Protein AF-A0A2Z6QNJ2-F1 (afdb_monomer_lite)

Structure (mmCIF, N/CA/C/O backbone):
data_AF-A0A2Z6QNJ2-F1
#
_entry.id   AF-A0A2Z6QNJ2-F1
#
loop_
_atom_site.group_PDB
_atom_site.id
_atom_site.type_symbol
_atom_site.label_atom_id
_atom_site.label_alt_id
_atom_site.label_comp_id
_atom_site.label_asym_id
_atom_site.label_entity_id
_atom_site.label_seq_id
_atom_site.pdbx_PDB_ins_code
_atom_site.Cartn_x
_atom_site.Cartn_y
_atom_site.Cartn_z
_atom_site.occupancy
_atom_site.B_iso_or_equiv
_atom_site.auth_seq_id
_atom_site.auth_comp_id
_atom_site.auth_asym_id
_atom_site.auth_atom_id
_atom_site.pdbx_PDB_model_num
ATOM 1 N N . MET A 1 1 ? 14.599 31.365 16.964 1.00 40.56 1 MET A N 1
ATOM 2 C CA . MET A 1 1 ? 14.665 30.004 16.389 1.00 40.56 1 MET A CA 1
ATOM 3 C C . MET A 1 1 ? 15.137 30.143 14.950 1.00 40.56 1 MET A C 1
ATOM 5 O O . MET A 1 1 ? 14.477 30.818 14.174 1.00 40.56 1 MET A O 1
ATOM 9 N N . VAL A 1 2 ? 16.341 29.664 14.636 1.00 32.03 2 VAL A N 1
ATOM 10 C CA . VAL A 1 2 ? 16.992 29.889 13.335 1.00 32.03 2 VAL A CA 1
ATOM 11 C C . VAL A 1 2 ? 16.449 28.880 12.323 1.00 32.03 2 VAL A C 1
ATOM 13 O O . VAL A 1 2 ? 16.738 27.692 12.428 1.00 32.03 2 VAL A O 1
ATOM 16 N N . LEU A 1 3 ? 15.682 29.353 11.338 1.00 42.22 3 LEU A N 1
ATOM 17 C CA . LEU A 1 3 ? 15.384 28.600 10.120 1.00 42.22 3 LEU A CA 1
ATOM 18 C C . LEU A 1 3 ? 16.677 28.508 9.302 1.00 42.22 3 LEU A C 1
ATOM 20 O O . LEU A 1 3 ? 17.051 29.440 8.589 1.00 42.22 3 LEU A O 1
ATOM 24 N N . LYS A 1 4 ? 17.397 27.391 9.442 1.00 45.72 4 LYS A N 1
ATOM 25 C CA . LYS A 1 4 ? 18.488 27.050 8.529 1.00 45.72 4 LYS A CA 1
ATOM 26 C C . LYS A 1 4 ? 17.872 26.832 7.149 1.00 45.72 4 LYS A C 1
ATOM 28 O O . LYS A 1 4 ? 17.236 25.810 6.912 1.00 45.72 4 LYS A O 1
ATOM 33 N N . LYS A 1 5 ? 18.067 27.800 6.250 1.00 49.41 5 LYS A N 1
ATOM 34 C CA . LYS A 1 5 ? 17.941 27.602 4.804 1.00 49.41 5 LYS A CA 1
ATOM 35 C C . LYS A 1 5 ? 18.972 26.551 4.399 1.00 49.41 5 LYS A C 1
ATOM 37 O O . LYS A 1 5 ? 20.103 26.886 4.057 1.00 49.41 5 LYS A O 1
ATOM 42 N N . TYR A 1 6 ? 18.595 25.280 4.476 1.00 48.22 6 TYR A N 1
ATOM 43 C CA . TYR A 1 6 ? 19.176 24.305 3.572 1.00 48.22 6 TYR A CA 1
ATOM 44 C C . TYR A 1 6 ? 18.783 24.781 2.182 1.00 48.22 6 TYR A C 1
ATOM 46 O O . TYR A 1 6 ? 17.627 25.144 1.956 1.00 48.22 6 TYR A O 1
ATOM 54 N N . GLY A 1 7 ? 19.792 24.955 1.330 1.00 40.81 7 GLY A N 1
ATOM 55 C CA . GLY A 1 7 ? 19.619 25.480 -0.011 1.00 40.81 7 GLY A CA 1
ATOM 56 C C . GLY A 1 7 ? 18.465 24.776 -0.704 1.00 40.81 7 GLY A C 1
ATOM 57 O O . GLY A 1 7 ? 18.145 23.633 -0.386 1.00 40.81 7 GLY A O 1
ATOM 58 N N . ILE A 1 8 ? 17.846 25.480 -1.644 1.00 47.78 8 ILE A N 1
ATOM 59 C CA . ILE A 1 8 ? 17.043 24.856 -2.684 1.00 47.78 8 ILE A CA 1
ATOM 60 C C . ILE A 1 8 ? 17.963 23.797 -3.299 1.00 47.78 8 ILE A C 1
ATOM 62 O O . ILE A 1 8 ? 18.797 24.105 -4.149 1.00 47.78 8 ILE A O 1
ATOM 66 N N . LEU A 1 9 ? 17.897 22.568 -2.788 1.00 50.56 9 LEU A N 1
ATOM 67 C CA . LEU A 1 9 ? 18.341 21.401 -3.507 1.00 50.56 9 LEU A CA 1
ATOM 68 C C . LEU A 1 9 ? 17.367 21.412 -4.664 1.00 50.56 9 LEU A C 1
ATOM 70 O O . LEU A 1 9 ? 16.193 21.097 -4.488 1.00 50.56 9 LEU A O 1
ATOM 74 N N . VAL A 1 10 ? 17.804 21.982 -5.784 1.00 50.38 10 VAL A N 1
ATOM 75 C CA . VAL A 1 10 ? 17.022 21.980 -7.006 1.00 50.38 10 VAL A CA 1
ATOM 76 C C . VAL A 1 10 ? 16.808 20.500 -7.293 1.00 50.38 10 VAL A C 1
ATOM 78 O O . VAL A 1 10 ? 17.717 19.814 -7.755 1.00 50.38 10 VAL A O 1
ATOM 81 N N . MET A 1 11 ? 15.643 19.993 -6.896 1.00 52.47 11 MET A N 1
ATOM 82 C CA . MET A 1 11 ? 15.206 18.625 -7.106 1.00 52.47 11 MET A CA 1
ATOM 83 C C . MET A 1 11 ? 14.860 18.550 -8.594 1.00 52.47 11 MET A C 1
ATOM 85 O O . MET A 1 11 ? 13.713 18.695 -8.995 1.00 52.47 11 MET A O 1
ATOM 89 N N . THR A 1 12 ? 15.886 18.484 -9.443 1.00 52.12 12 THR A N 1
ATOM 90 C CA . THR A 1 12 ? 15.765 18.615 -10.904 1.00 52.12 12 THR A CA 1
ATOM 91 C C . THR A 1 12 ? 15.053 17.437 -11.557 1.00 52.12 12 THR A C 1
ATOM 93 O O . THR A 1 12 ? 14.731 17.515 -12.740 1.00 52.12 12 THR A O 1
ATOM 96 N N . ASN A 1 13 ? 14.795 16.350 -10.824 1.00 69.62 13 ASN A N 1
ATOM 97 C CA . ASN A 1 13 ? 14.082 15.210 -11.372 1.00 69.62 13 ASN A CA 1
ATOM 98 C C . ASN A 1 13 ? 12.571 15.365 -11.142 1.00 69.62 13 ASN A C 1
ATOM 100 O O . ASN A 1 13 ? 12.080 15.172 -10.030 1.00 69.62 13 ASN A O 1
ATOM 104 N N . LEU A 1 14 ? 11.834 15.693 -12.207 1.00 76.88 14 LEU A N 1
ATOM 105 C CA . LEU A 1 14 ? 10.367 15.760 -12.231 1.00 76.88 14 LEU A CA 1
ATOM 106 C C . LEU A 1 14 ? 9.719 14.487 -11.659 1.00 76.88 14 LEU A C 1
ATOM 108 O O . LEU A 1 14 ? 8.701 14.562 -10.977 1.00 76.88 14 LEU A O 1
ATOM 112 N N . GLU A 1 15 ? 10.340 13.331 -11.889 1.00 76.75 15 GLU A N 1
ATOM 113 C CA . GLU A 1 15 ? 9.923 12.040 -11.338 1.00 76.75 15 GLU A CA 1
ATOM 114 C C . GLU A 1 15 ? 10.077 11.980 -9.813 1.00 76.75 15 GLU A C 1
ATOM 116 O O . GLU A 1 15 ? 9.200 11.477 -9.122 1.00 76.75 15 GLU A O 1
ATOM 121 N N . SER A 1 16 ? 11.136 12.574 -9.258 1.00 76.88 16 SER A N 1
ATOM 122 C CA . SER A 1 16 ? 11.343 12.627 -7.807 1.00 76.88 16 SER A CA 1
ATOM 123 C C . SER A 1 16 ? 10.282 13.486 -7.117 1.00 76.88 16 SER A C 1
ATOM 125 O O . SER A 1 16 ? 9.698 13.043 -6.129 1.00 76.88 16 SER A O 1
ATOM 127 N N . MET A 1 17 ? 9.958 14.659 -7.677 1.00 82.69 17 MET A N 1
ATOM 128 C CA . MET A 1 17 ? 8.867 15.488 -7.148 1.00 82.69 17 MET A CA 1
ATOM 129 C C . MET A 1 17 ? 7.510 14.788 -7.266 1.00 82.69 17 MET A C 1
ATOM 131 O O . MET A 1 17 ? 6.709 14.828 -6.335 1.00 82.69 17 MET A O 1
ATOM 135 N N . ARG A 1 18 ? 7.250 14.119 -8.396 1.00 82.38 18 ARG A N 1
ATOM 136 C CA . ARG A 1 18 ? 6.019 13.348 -8.603 1.00 82.38 18 ARG A CA 1
ATOM 137 C C . ARG A 1 18 ? 5.881 12.236 -7.563 1.00 82.38 18 ARG A C 1
ATOM 139 O O . ARG A 1 18 ? 4.832 12.134 -6.932 1.00 82.38 18 ARG A O 1
ATOM 146 N N . ASN A 1 19 ? 6.943 11.468 -7.331 1.00 82.75 19 ASN A N 1
ATOM 147 C CA . ASN A 1 19 ? 6.958 10.385 -6.349 1.00 82.75 19 ASN A CA 1
ATOM 148 C C . ASN A 1 19 ? 6.738 10.902 -4.919 1.00 82.75 19 ASN A C 1
ATOM 150 O O . ASN A 1 19 ? 6.029 10.268 -4.137 1.00 82.75 19 ASN A O 1
ATOM 154 N N . GLU A 1 20 ? 7.296 12.064 -4.573 1.00 86.75 20 GLU A N 1
ATOM 155 C CA . GLU A 1 20 ? 7.074 12.706 -3.272 1.00 86.75 20 GLU A CA 1
ATOM 156 C C . GLU A 1 20 ? 5.617 13.168 -3.104 1.00 86.75 20 GLU A C 1
ATOM 158 O O . GLU A 1 20 ? 4.993 12.895 -2.073 1.00 86.75 20 GLU A O 1
ATOM 163 N N . CYS A 1 21 ? 5.034 13.795 -4.131 1.00 88.44 21 CYS A N 1
ATOM 164 C CA . CYS A 1 21 ? 3.625 14.188 -4.128 1.00 88.44 21 CYS A CA 1
ATOM 165 C C . CYS A 1 21 ? 2.693 12.977 -3.987 1.00 88.44 21 CYS A C 1
ATOM 167 O O . CYS A 1 21 ? 1.812 12.987 -3.126 1.00 88.44 21 CYS A O 1
ATOM 169 N N . ILE A 1 22 ? 2.898 11.926 -4.788 1.00 87.94 22 ILE A N 1
ATOM 170 C CA . ILE A 1 22 ? 2.088 10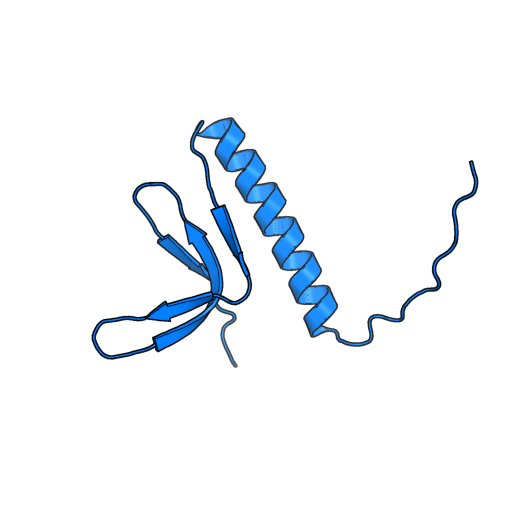.700 -4.732 1.00 87.94 22 ILE A CA 1
ATOM 171 C C . ILE A 1 22 ? 2.221 10.042 -3.356 1.00 87.94 22 ILE A C 1
ATOM 173 O O . ILE A 1 22 ? 1.210 9.732 -2.730 1.00 87.94 22 ILE A O 1
ATOM 177 N N . SER A 1 23 ? 3.448 9.898 -2.847 1.00 88.62 23 SER A N 1
ATOM 178 C CA . SER A 1 23 ? 3.703 9.333 -1.518 1.00 88.62 23 SER A CA 1
ATOM 179 C C . SER A 1 23 ? 2.965 10.105 -0.419 1.00 88.62 23 SER A C 1
ATOM 181 O O . SER A 1 23 ? 2.307 9.507 0.430 1.00 88.62 23 SER A O 1
ATOM 183 N N . THR A 1 24 ? 2.992 11.440 -0.472 1.00 92.69 24 THR A N 1
ATOM 184 C CA . THR A 1 24 ? 2.306 12.305 0.502 1.00 92.69 24 THR A CA 1
ATOM 185 C C . THR A 1 24 ? 0.785 12.135 0.455 1.00 92.69 24 THR A C 1
ATOM 187 O O . THR A 1 24 ? 0.135 12.031 1.501 1.00 92.69 24 THR A O 1
ATOM 190 N N . ILE A 1 25 ? 0.206 12.075 -0.749 1.00 93.12 25 ILE A N 1
ATOM 191 C CA . ILE A 1 25 ? -1.235 11.858 -0.942 1.00 93.12 25 ILE A CA 1
ATOM 192 C C . ILE A 1 25 ? -1.638 10.480 -0.411 1.00 93.12 25 ILE A C 1
ATOM 194 O O . ILE A 1 25 ? -2.622 10.375 0.324 1.00 93.12 25 ILE A O 1
ATOM 198 N N . LEU A 1 26 ? -0.868 9.436 -0.732 1.00 92.12 26 LEU A N 1
ATOM 199 C CA . LEU A 1 26 ? -1.134 8.077 -0.265 1.00 92.12 26 LEU A CA 1
ATOM 200 C C . LEU A 1 26 ? -1.042 7.982 1.257 1.00 92.12 26 LEU A C 1
ATOM 202 O O . LEU A 1 26 ? -1.968 7.475 1.879 1.00 92.12 26 LEU A O 1
ATOM 206 N N . HIS A 1 27 ? 0.006 8.534 1.871 1.00 93.25 2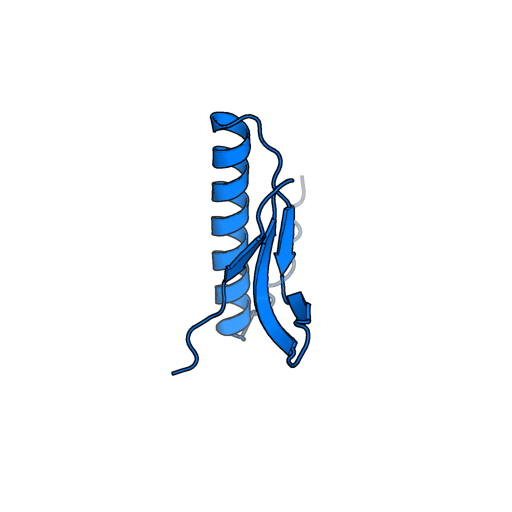7 HIS A N 1
ATOM 207 C CA . HIS A 1 27 ? 0.140 8.562 3.328 1.00 93.25 27 HIS A CA 1
ATOM 208 C C . HIS A 1 27 ? -1.047 9.245 4.011 1.00 93.25 27 HIS A C 1
ATOM 210 O O . HIS A 1 27 ? -1.613 8.693 4.952 1.00 93.25 27 HIS A O 1
ATOM 216 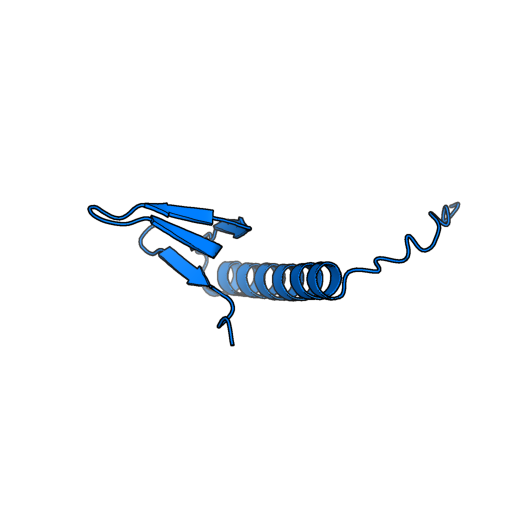N N . THR A 1 28 ? -1.462 10.409 3.507 1.00 95.44 28 THR A N 1
ATOM 217 C CA . THR A 1 28 ? -2.609 11.144 4.059 1.00 95.44 28 THR A CA 1
ATOM 218 C C . THR A 1 28 ? -3.907 10.352 3.904 1.00 95.44 28 THR A C 1
ATOM 220 O O . THR A 1 28 ? -4.699 10.254 4.839 1.00 95.44 28 THR A O 1
ATOM 223 N N . THR A 1 29 ? -4.116 9.745 2.735 1.00 94.44 29 THR A N 1
ATOM 224 C CA . THR A 1 29 ? -5.302 8.925 2.454 1.00 94.44 29 THR A CA 1
ATOM 225 C C . THR A 1 29 ? -5.360 7.701 3.362 1.00 94.44 29 THR A C 1
ATOM 227 O O . THR A 1 29 ? -6.422 7.389 3.895 1.00 94.44 29 THR A O 1
ATOM 230 N N . LEU A 1 30 ? -4.222 7.029 3.572 1.00 93.44 30 LEU A N 1
ATOM 231 C CA . LEU A 1 30 ? -4.134 5.879 4.465 1.00 93.44 30 LEU A CA 1
ATOM 232 C C . LEU A 1 30 ? -4.442 6.274 5.899 1.00 93.44 30 LEU A C 1
ATOM 234 O O . LEU A 1 30 ? -5.268 5.619 6.511 1.00 93.44 30 LEU A O 1
ATOM 238 N N . GLN A 1 31 ? -3.873 7.370 6.397 1.00 94.81 31 GLN A N 1
ATOM 239 C CA . GLN A 1 31 ? -4.164 7.848 7.747 1.00 94.81 31 GLN A CA 1
ATOM 240 C C . GLN A 1 31 ? -5.666 8.111 7.952 1.00 94.81 31 GLN A C 1
ATOM 242 O O . GLN A 1 31 ? -6.241 7.657 8.935 1.00 94.81 31 GLN A O 1
ATOM 247 N N . ILE A 1 32 ? -6.330 8.765 6.992 1.00 95.75 32 ILE A N 1
ATOM 248 C CA . ILE A 1 32 ? -7.787 8.974 7.043 1.00 95.75 32 ILE A CA 1
ATOM 249 C C . ILE A 1 32 ? -8.532 7.631 7.032 1.00 95.75 32 ILE A C 1
ATOM 251 O O . ILE A 1 32 ? -9.503 7.453 7.766 1.00 95.75 32 ILE A O 1
ATOM 255 N N . ALA A 1 33 ? -8.102 6.678 6.204 1.00 92.69 33 ALA A N 1
ATOM 256 C CA . ALA A 1 33 ? -8.712 5.355 6.155 1.00 92.69 33 ALA A CA 1
ATOM 257 C C . ALA A 1 33 ? -8.519 4.585 7.472 1.00 92.69 33 ALA A C 1
ATOM 259 O O . ALA A 1 33 ? -9.462 3.927 7.914 1.00 92.69 33 ALA A O 1
ATOM 260 N N . GLU A 1 34 ? -7.352 4.677 8.116 1.00 94.38 34 GLU A N 1
ATOM 261 C CA . GLU A 1 34 ? -7.103 4.097 9.442 1.00 94.38 34 GLU A CA 1
ATOM 262 C C . GLU A 1 34 ? -8.047 4.704 10.482 1.00 94.38 34 GLU A C 1
ATOM 264 O O . GLU A 1 34 ? -8.705 3.962 11.209 1.00 94.38 34 GLU A O 1
ATOM 269 N N . ASP A 1 35 ? -8.204 6.030 10.486 1.00 95.81 35 ASP A N 1
ATOM 270 C CA . ASP A 1 35 ? -9.095 6.735 11.413 1.00 95.81 35 ASP A CA 1
ATOM 271 C C . ASP A 1 35 ? -10.574 6.345 11.219 1.00 95.81 35 ASP A C 1
ATOM 273 O O . ASP A 1 35 ? -11.316 6.187 12.189 1.00 95.81 35 ASP A O 1
ATOM 277 N N . VAL A 1 36 ? -11.022 6.166 9.969 1.00 96.06 36 VAL A N 1
ATOM 278 C CA . VAL A 1 36 ? -12.423 5.836 9.642 1.00 96.06 36 VAL A CA 1
ATOM 279 C C . VAL A 1 36 ? -12.741 4.357 9.856 1.00 96.06 36 VAL A C 1
ATOM 281 O O . VAL A 1 36 ? -13.841 4.012 10.286 1.00 96.06 36 VAL A O 1
ATOM 284 N N . THR A 1 37 ? -11.809 3.466 9.518 1.00 93.31 37 THR A N 1
ATOM 285 C CA . THR A 1 37 ? -12.054 2.014 9.519 1.00 93.31 37 THR A CA 1
ATOM 286 C C . THR A 1 37 ? -11.518 1.312 10.762 1.00 93.31 37 THR A C 1
ATOM 288 O O . THR A 1 37 ? -11.861 0.153 10.992 1.00 93.31 37 THR A O 1
ATOM 291 N N . ASN A 1 38 ? -10.682 1.993 11.555 1.00 91.38 38 ASN A N 1
ATOM 292 C CA . ASN A 1 38 ? -9.913 1.433 12.668 1.00 91.38 38 ASN A CA 1
ATOM 293 C C . ASN A 1 38 ? -9.058 0.212 12.265 1.00 91.38 38 ASN A C 1
ATOM 295 O O . ASN A 1 38 ? -8.714 -0.630 13.097 1.00 91.38 38 ASN A O 1
ATOM 299 N N . LYS A 1 39 ? -8.738 0.096 10.971 1.00 91.19 39 LYS A N 1
ATOM 300 C CA . LYS A 1 39 ? -7.788 -0.878 10.430 1.00 91.19 39 LYS A CA 1
ATOM 301 C C . LYS A 1 39 ? -6.416 -0.232 10.336 1.00 91.19 39 LYS A C 1
ATOM 303 O O . LYS A 1 39 ? -6.314 0.981 10.220 1.00 91.19 39 LYS A O 1
ATOM 308 N N . LYS A 1 40 ? -5.366 -1.049 10.359 1.00 91.44 40 LYS A N 1
ATOM 309 C CA . LYS A 1 40 ? -4.003 -0.589 10.089 1.00 91.44 40 LYS A CA 1
ATOM 310 C C . LYS A 1 40 ? -3.606 -0.943 8.673 1.00 91.44 40 LYS A C 1
ATOM 312 O O . LYS A 1 40 ? -3.787 -2.083 8.246 1.00 91.44 40 LYS A O 1
ATOM 317 N N . PHE A 1 41 ? -2.996 0.011 7.993 1.00 92.19 41 PHE A N 1
ATOM 318 C CA . PHE A 1 41 ? -2.408 -0.186 6.685 1.00 92.19 41 PHE A CA 1
ATOM 319 C C . PHE A 1 41 ? -0.893 -0.055 6.781 1.00 92.19 41 PHE A C 1
ATOM 321 O O . PHE A 1 41 ? -0.330 0.605 7.651 1.00 92.19 41 PHE A O 1
ATOM 328 N N . SER A 1 42 ? -0.192 -0.689 5.854 1.00 90.69 42 SER A N 1
ATOM 329 C CA . SER A 1 42 ? 1.226 -0.416 5.658 1.00 90.69 42 SER A CA 1
ATOM 330 C C . SER A 1 42 ? 1.508 -0.210 4.188 1.00 90.69 42 SER A C 1
ATOM 332 O O . SER A 1 42 ? 0.975 -0.922 3.340 1.00 90.69 42 SER A O 1
ATOM 334 N N . MET A 1 43 ? 2.353 0.773 3.902 1.00 91.69 43 MET A N 1
ATOM 335 C CA . MET A 1 43 ? 2.759 1.126 2.552 1.00 91.69 43 MET A CA 1
ATOM 336 C C . MET A 1 43 ? 4.258 0.905 2.391 1.00 91.69 43 MET A C 1
ATOM 338 O O . MET A 1 43 ? 5.046 1.263 3.269 1.00 91.69 43 MET A O 1
ATOM 342 N N . LYS A 1 44 ? 4.653 0.329 1.258 1.00 90.06 44 LYS A N 1
ATOM 343 C CA . LYS A 1 44 ? 6.045 0.217 0.831 1.00 90.06 44 LYS A CA 1
ATOM 344 C C . LYS A 1 44 ? 6.202 0.790 -0.579 1.00 90.06 44 LYS A C 1
ATOM 346 O O . LYS A 1 44 ? 5.551 0.273 -1.488 1.00 90.06 44 LYS A O 1
ATOM 351 N N . PRO A 1 45 ? 7.033 1.827 -0.772 1.00 86.25 45 PRO A N 1
ATOM 352 C CA . PRO A 1 45 ? 7.433 2.247 -2.108 1.00 86.25 45 PRO A CA 1
ATOM 353 C C . PRO A 1 45 ? 8.361 1.199 -2.740 1.00 86.25 45 PRO A C 1
ATOM 355 O O . PRO A 1 45 ? 9.032 0.459 -2.018 1.00 86.25 45 PRO A O 1
ATOM 358 N N . GLU A 1 46 ? 8.379 1.152 -4.073 1.00 84.62 46 GLU A N 1
ATOM 359 C CA . GLU A 1 46 ? 9.248 0.303 -4.904 1.00 84.62 46 GLU A CA 1
ATOM 360 C C . GLU A 1 46 ? 9.275 -1.158 -4.434 1.00 84.62 46 GLU A C 1
ATOM 362 O O . GLU A 1 46 ? 10.279 -1.687 -3.951 1.00 84.62 46 GLU A O 1
ATOM 367 N N . TYR A 1 47 ? 8.126 -1.823 -4.546 1.00 84.75 47 TYR A N 1
ATOM 368 C CA . TYR A 1 47 ? 7.947 -3.177 -4.042 1.00 84.75 47 TYR A CA 1
ATOM 369 C C . TYR A 1 47 ? 8.014 -4.203 -5.170 1.00 84.75 47 TYR A C 1
ATOM 371 O O . TYR A 1 47 ? 7.328 -4.084 -6.186 1.00 84.75 47 TYR A O 1
ATOM 379 N N . LYS A 1 48 ? 8.823 -5.245 -4.972 1.00 87.56 48 LYS A N 1
ATOM 380 C CA . LYS A 1 48 ? 8.869 -6.395 -5.872 1.00 87.56 48 LYS A CA 1
ATOM 381 C C . LYS A 1 48 ? 7.806 -7.407 -5.462 1.00 87.56 48 LYS A C 1
ATOM 383 O O . LYS A 1 48 ? 7.907 -8.012 -4.395 1.00 87.56 48 LYS A O 1
ATOM 388 N N . ILE A 1 49 ? 6.830 -7.618 -6.334 1.00 84.81 49 ILE A N 1
ATOM 389 C CA . ILE A 1 49 ? 5.849 -8.693 -6.212 1.00 84.81 49 ILE A CA 1
ATOM 390 C C . ILE A 1 49 ? 6.449 -9.929 -6.871 1.00 84.81 49 ILE A C 1
ATOM 392 O O . ILE A 1 49 ? 6.989 -9.847 -7.972 1.00 84.81 49 ILE A O 1
ATOM 396 N N . ILE A 1 50 ? 6.386 -11.064 -6.183 1.00 85.06 50 ILE A N 1
ATOM 397 C CA . ILE A 1 50 ? 6.840 -12.355 -6.697 1.00 85.06 50 ILE A CA 1
ATOM 398 C C . ILE A 1 50 ? 5.608 -13.254 -6.736 1.00 85.06 50 ILE A C 1
ATOM 400 O O . ILE A 1 50 ? 5.048 -13.565 -5.687 1.00 85.06 50 ILE A O 1
ATOM 404 N N . GLY A 1 51 ? 5.168 -13.601 -7.941 1.00 83.19 51 GLY A N 1
ATOM 405 C CA . GLY A 1 51 ? 4.187 -14.650 -8.185 1.00 83.19 51 GLY A CA 1
ATOM 406 C C . GLY A 1 51 ? 4.874 -15.983 -8.477 1.00 83.19 51 GLY A C 1
ATOM 407 O O . GLY A 1 51 ? 6.099 -16.052 -8.584 1.00 83.19 51 GLY A O 1
ATOM 408 N N . ASP A 1 52 ? 4.075 -17.035 -8.638 1.00 80.75 52 ASP A N 1
ATOM 409 C CA . ASP A 1 52 ? 4.584 -18.396 -8.859 1.00 80.75 52 ASP A CA 1
ATOM 410 C C . ASP A 1 52 ? 5.424 -18.522 -10.144 1.00 80.75 52 ASP A C 1
ATOM 412 O O . ASP A 1 52 ? 6.378 -19.296 -10.187 1.00 80.75 52 ASP A O 1
ATOM 416 N N . GLU A 1 53 ? 5.115 -17.723 -11.171 1.00 82.31 53 GLU A N 1
ATOM 417 C CA . GLU A 1 53 ? 5.774 -17.785 -12.486 1.00 82.31 53 GLU A CA 1
ATOM 418 C C . GLU A 1 53 ? 6.443 -16.467 -12.915 1.00 82.31 53 GLU A C 1
ATOM 420 O O . GLU A 1 53 ? 7.170 -16.432 -13.909 1.00 82.31 53 GLU A O 1
ATOM 425 N N . SER A 1 54 ? 6.223 -15.365 -12.192 1.00 83.25 54 SER A N 1
ATOM 426 C CA . SER A 1 54 ? 6.674 -14.032 -12.604 1.00 83.25 54 SER A CA 1
ATOM 427 C C . SER A 1 54 ? 7.045 -13.144 -11.421 1.00 83.25 54 SER A C 1
ATOM 429 O O . SER A 1 54 ? 6.707 -13.409 -10.269 1.00 83.25 54 SER A O 1
ATOM 431 N N . TYR A 1 55 ? 7.762 -12.060 -11.702 1.00 82.94 55 TYR A N 1
ATOM 432 C CA . TYR A 1 55 ? 7.913 -10.972 -10.751 1.00 82.94 55 TYR A CA 1
ATOM 433 C C . TYR A 1 55 ? 7.705 -9.638 -11.448 1.00 82.94 55 TYR A C 1
ATOM 435 O O . TYR A 1 55 ? 8.101 -9.461 -12.599 1.00 82.94 55 TYR A O 1
ATOM 443 N N . GLU A 1 56 ? 7.147 -8.685 -10.716 1.00 86.06 56 GLU A N 1
ATOM 444 C CA . GLU A 1 56 ? 6.906 -7.337 -11.209 1.00 86.06 56 GLU A CA 1
ATOM 445 C C . GLU A 1 56 ? 7.287 -6.308 -10.147 1.00 86.06 56 GLU A C 1
ATOM 447 O O . GLU A 1 56 ? 7.199 -6.557 -8.942 1.00 86.06 56 GLU A O 1
ATOM 452 N N . TRP A 1 57 ? 7.771 -5.159 -10.609 1.00 86.31 57 TRP A N 1
ATOM 453 C CA . TRP A 1 57 ? 8.068 -4.020 -9.755 1.00 86.31 57 TRP A CA 1
ATOM 454 C C . TRP A 1 57 ? 6.893 -3.060 -9.788 1.00 86.31 57 TRP A C 1
ATOM 456 O O . TRP A 1 57 ? 6.543 -2.553 -10.851 1.00 86.31 57 TRP A O 1
ATOM 466 N N . VAL A 1 58 ? 6.327 -2.781 -8.619 1.00 87.88 58 VAL A N 1
ATOM 467 C CA . VAL A 1 58 ? 5.263 -1.789 -8.467 1.00 87.88 58 VAL A CA 1
ATOM 468 C C . VAL A 1 58 ? 5.784 -0.571 -7.724 1.00 87.88 58 VAL A C 1
ATOM 470 O O . VAL A 1 58 ? 6.628 -0.680 -6.830 1.00 87.88 58 VAL A O 1
ATOM 473 N N . ASN A 1 59 ? 5.276 0.603 -8.091 1.00 87.88 59 ASN A N 1
ATOM 474 C CA . ASN A 1 59 ? 5.700 1.866 -7.495 1.00 87.88 59 ASN A CA 1
ATOM 475 C C . ASN A 1 59 ? 5.321 1.928 -6.014 1.00 87.88 59 ASN A C 1
ATOM 477 O O . ASN A 1 59 ? 6.121 2.389 -5.203 1.00 8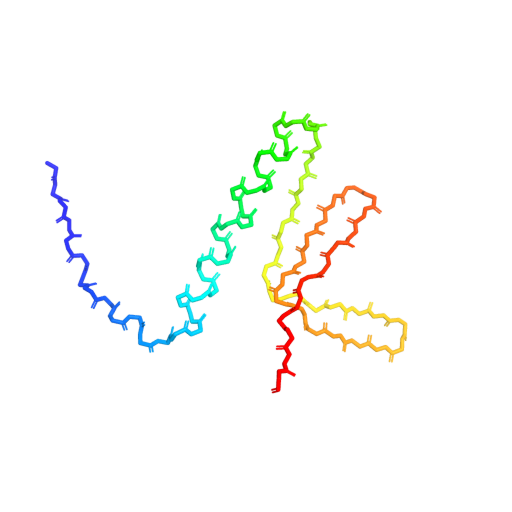7.88 59 ASN A O 1
ATOM 481 N N . TYR A 1 60 ? 4.140 1.419 -5.651 1.00 89.75 60 TYR A N 1
ATOM 482 C CA . TYR A 1 60 ? 3.697 1.336 -4.262 1.00 89.75 60 TYR A CA 1
ATOM 483 C C . TYR A 1 60 ? 2.918 0.046 -4.009 1.00 89.75 60 TYR A C 1
ATOM 485 O O . TYR A 1 60 ? 2.049 -0.342 -4.787 1.00 89.75 60 TYR A O 1
ATOM 493 N N . ALA A 1 61 ? 3.197 -0.594 -2.879 1.00 91.31 61 ALA A N 1
ATOM 494 C CA . ALA A 1 61 ? 2.413 -1.695 -2.341 1.00 91.31 61 ALA A CA 1
ATOM 495 C C . ALA A 1 61 ? 1.777 -1.261 -1.020 1.00 91.31 61 ALA A C 1
ATOM 497 O O . ALA A 1 61 ? 2.481 -0.835 -0.103 1.00 91.31 61 ALA A O 1
ATOM 498 N N . ILE A 1 62 ? 0.458 -1.379 -0.921 1.00 91.69 62 ILE A N 1
ATOM 499 C CA . ILE A 1 62 ? -0.334 -1.067 0.268 1.00 91.69 62 ILE A CA 1
ATOM 500 C C . ILE A 1 62 ? -0.981 -2.362 0.732 1.00 91.69 62 ILE A C 1
ATOM 502 O O . ILE A 1 62 ? -1.649 -3.026 -0.052 1.00 91.69 62 ILE A O 1
ATOM 506 N N . LYS A 1 63 ? -0.806 -2.725 1.998 1.00 91.69 63 LYS A N 1
ATOM 507 C CA . LYS A 1 63 ? -1.414 -3.931 2.567 1.00 91.69 63 LYS A CA 1
ATOM 508 C C . LYS A 1 63 ? -2.163 -3.642 3.860 1.00 91.69 63 LYS A C 1
ATOM 510 O O . LYS A 1 63 ? -1.705 -2.813 4.652 1.00 91.69 63 LYS A O 1
ATOM 515 N N . ASP A 1 64 ? -3.247 -4.374 4.072 1.00 87.62 64 ASP A N 1
ATOM 516 C CA . ASP A 1 64 ? -3.852 -4.603 5.387 1.00 87.62 64 ASP A CA 1
ATOM 517 C C . ASP A 1 64 ? -3.599 -6.060 5.839 1.00 87.62 64 ASP A C 1
ATOM 519 O O . ASP A 1 64 ? -2.662 -6.700 5.352 1.00 87.62 64 ASP A O 1
ATOM 523 N N . GLU A 1 65 ? -4.351 -6.564 6.821 1.00 83.69 65 GLU A N 1
ATOM 524 C CA . GLU A 1 65 ? -4.197 -7.938 7.330 1.00 83.69 65 GLU A CA 1
ATOM 525 C C . GLU A 1 65 ? -4.621 -9.023 6.325 1.00 83.69 65 GLU A C 1
ATOM 527 O O . GLU A 1 65 ? -4.111 -10.140 6.387 1.00 83.69 65 GLU A O 1
ATOM 532 N N . GLU A 1 66 ? -5.516 -8.706 5.390 1.00 83.31 66 GLU A N 1
ATOM 533 C CA . GLU A 1 66 ? -6.171 -9.671 4.498 1.00 83.31 6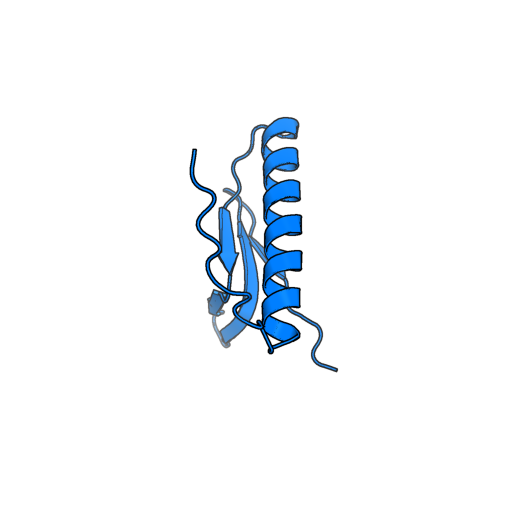6 GLU A CA 1
ATOM 534 C C . GLU A 1 66 ? -5.865 -9.411 3.016 1.00 83.31 66 GLU A C 1
ATOM 536 O O . GLU A 1 66 ? -5.912 -10.331 2.202 1.00 83.31 66 GLU A O 1
ATOM 541 N N . SER A 1 67 ? -5.554 -8.166 2.650 1.00 87.25 67 SER A N 1
ATOM 542 C CA . SER A 1 67 ? -5.501 -7.702 1.265 1.00 87.25 67 SER A CA 1
ATOM 543 C C . SER A 1 67 ? -4.217 -6.938 0.940 1.00 87.25 67 SER A C 1
ATOM 545 O O . SER A 1 67 ? -3.675 -6.188 1.754 1.00 87.25 67 SER A O 1
ATOM 547 N N . LEU A 1 68 ? -3.758 -7.097 -0.304 1.00 85.94 68 LEU A N 1
ATOM 548 C CA . LEU A 1 68 ? -2.662 -6.341 -0.906 1.00 85.94 68 LEU A CA 1
ATOM 549 C C . LEU A 1 68 ? -3.190 -5.583 -2.129 1.00 85.94 68 LEU A C 1
ATOM 551 O O . LEU A 1 68 ? -3.761 -6.179 -3.038 1.00 85.94 68 LEU A O 1
ATOM 555 N N . ILE A 1 69 ? -2.956 -4.275 -2.157 1.00 87.12 69 ILE A N 1
ATOM 556 C CA . ILE A 1 69 ? -3.229 -3.388 -3.286 1.00 87.12 69 ILE A CA 1
ATOM 557 C C . ILE A 1 69 ? -1.890 -2.907 -3.838 1.00 87.12 69 ILE A C 1
ATOM 559 O O . ILE A 1 69 ? -1.021 -2.442 -3.096 1.00 87.12 69 ILE A O 1
ATOM 563 N N . CYS A 1 70 ? -1.723 -3.002 -5.152 1.00 87.25 70 CYS A N 1
ATOM 564 C CA . CYS A 1 70 ? -0.505 -2.591 -5.835 1.00 87.25 70 CYS A CA 1
ATOM 565 C C . CYS A 1 70 ? -0.809 -1.452 -6.803 1.00 87.25 70 CYS A C 1
ATOM 567 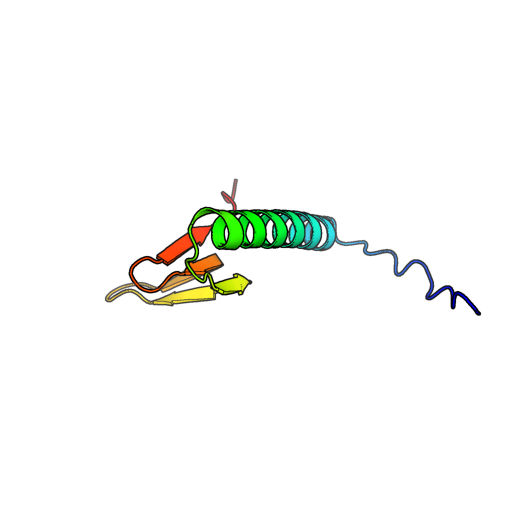O O . CYS A 1 70 ? -1.749 -1.529 -7.589 1.00 87.25 70 CYS A O 1
ATOM 569 N N . ILE A 1 71 ? -0.011 -0.392 -6.722 1.00 84.88 71 ILE A N 1
ATOM 570 C CA . ILE A 1 71 ? -0.123 0.797 -7.558 1.00 84.88 71 ILE A CA 1
ATOM 571 C C . ILE A 1 71 ? 1.130 0.846 -8.422 1.00 84.88 71 ILE A C 1
ATOM 573 O O . ILE A 1 71 ? 2.249 0.958 -7.912 1.00 84.88 71 ILE A O 1
ATOM 577 N N . THR A 1 72 ? 0.935 0.760 -9.731 1.00 84.88 72 THR A N 1
ATOM 578 C CA . THR A 1 72 ? 1.982 0.966 -10.728 1.00 84.88 72 THR A CA 1
ATOM 579 C C . THR A 1 72 ? 1.587 2.132 -11.621 1.00 84.88 72 THR A C 1
ATOM 581 O O . THR A 1 72 ? 0.404 2.328 -11.903 1.00 84.88 72 THR A O 1
ATOM 584 N N . GLU A 1 73 ? 2.558 2.955 -12.003 1.00 77.06 73 GLU A N 1
ATOM 585 C CA . GLU A 1 73 ? 2.339 3.910 -13.079 1.00 77.06 73 GLU A CA 1
ATOM 586 C C . GLU A 1 73 ? 2.156 3.160 -14.388 1.00 77.06 73 GLU A C 1
ATOM 588 O O . GLU A 1 73 ? 2.963 2.298 -14.739 1.00 77.06 73 GLU A O 1
ATOM 593 N N . ASP A 1 74 ? 1.116 3.535 -15.127 1.00 73.69 74 ASP A N 1
ATOM 594 C CA . ASP A 1 74 ? 0.972 3.100 -16.504 1.00 73.69 74 ASP A CA 1
ATOM 595 C C . ASP A 1 74 ? 2.178 3.618 -17.298 1.00 73.69 74 ASP A C 1
ATOM 597 O O . ASP A 1 74 ? 2.415 4.828 -17.395 1.00 73.69 74 ASP A O 1
ATOM 601 N N . LYS A 1 75 ? 2.997 2.694 -17.804 1.00 62.81 75 LYS A N 1
ATOM 602 C CA . LYS A 1 75 ? 4.105 3.041 -18.690 1.00 62.81 75 LYS A CA 1
ATOM 603 C C . LYS A 1 75 ? 3.541 3.209 -20.094 1.00 62.81 75 LYS A C 1
ATOM 605 O O . LYS A 1 75 ? 3.297 2.217 -20.775 1.00 62.81 75 LYS A O 1
ATOM 610 N N . VAL A 1 76 ? 3.343 4.467 -20.484 1.00 53.25 76 VAL A N 1
ATOM 611 C CA . VAL A 1 76 ? 3.001 4.876 -21.856 1.00 53.25 76 VAL A CA 1
ATOM 612 C C . VAL A 1 76 ? 4.139 4.552 -22.821 1.00 53.25 76 VAL A C 1
ATOM 614 O O . VAL A 1 76 ? 5.311 4.789 -22.443 1.00 53.25 76 VAL A O 1
#

pLDDT: mean 80.06, std 16.49, range [32.03, 96.06]

Secondary structure (DSSP, 8-state):
-------------HHHHHHHHHHHHHHHHHHHHHHHH----EEEEEEEEE-SS-EEEEEEEEE-SS-EEEE-----

Organism: NCBI:txid94130

Sequence (76 aa):
MVLKKYGILVMTNLESMRNECISTILHTTLQIAEDVTNKKFSMKPEYKIIGDESYEWVNYAIKDEESLICITEDKV

Radius of gyration: 16.34 Å; chains: 1; bounding box: 32×48×38 Å

Foldseek 3Di:
DDPPPPDPPVPVDPVVVVLVVVVVVVVVVQVVVCVVVVFHKDKDAFDWDDDPVDIDTARMWMDTPPDIDTHHDDDD